Protein AF-A0A4Q7MFU9-F1 (afdb_monomer_lite)

Secondary structure (DSSP, 8-state):
--SSSSSSSTTTTSSS-------PPPPSS--HHHHHHHHHHHHHS-----GGGSSSPPPPHHHHHHHHH-TT--HHHHHHHHHHHS--TT----

Organism: NCBI:txid33879

pLDDT: mean 75.78, std 16.16, range [44.88, 94.19]

Sequence (94 aa):
MNRTLATAVAASLLVLGAAGPVAADTPDSANCLGVVTQQRAIAHHDIGEHASSQEEPRLGLGNVTREILGEDAHVGEFGSFLGDIDGDPATSCH

Radius of gyration: 24.99 Å; chains: 1; bounding box: 80×46×29 Å

Foldseek 3Di:
DPDPPVPPVVVPPPPPPPPDPPPDPDPPFDQLQVQQQVLCCVVVVDNDDDQVVDPDRDDDLLVVQCVPVNDPGDSSVVNQVCQVPVPDPSGHDD

Structure (mmCIF, N/CA/C/O backbone):
data_AF-A0A4Q7MFU9-F1
#
_entry.id   AF-A0A4Q7MFU9-F1
#
loop_
_atom_site.group_PDB
_atom_site.id
_atom_site.type_symbol
_atom_site.label_atom_id
_atom_site.label_alt_id
_atom_site.label_comp_id
_atom_site.label_asym_id
_atom_site.label_entity_id
_atom_site.label_seq_id
_atom_site.pdbx_PDB_ins_code
_atom_site.Cartn_x
_atom_site.Cartn_y
_atom_site.Cartn_z
_atom_site.occupancy
_atom_site.B_iso_or_equiv
_atom_site.auth_seq_id
_atom_site.auth_comp_id
_atom_site.auth_asym_id
_atom_site.auth_atom_id
_atom_site.pdbx_PDB_model_num
ATOM 1 N N . MET A 1 1 ? 61.595 36.584 -1.779 1.00 50.12 1 MET A N 1
ATOM 2 C CA . MET A 1 1 ? 60.660 35.925 -0.839 1.00 50.12 1 MET A CA 1
ATOM 3 C C . MET A 1 1 ? 59.264 36.093 -1.403 1.00 50.12 1 MET A C 1
ATOM 5 O O . MET A 1 1 ? 58.855 37.233 -1.425 1.00 50.12 1 MET A O 1
ATOM 9 N N . ASN A 1 2 ? 58.638 35.056 -1.983 1.00 47.31 2 ASN A N 1
ATOM 10 C CA . ASN A 1 2 ? 57.205 35.028 -2.382 1.00 47.31 2 ASN A CA 1
ATOM 11 C C . ASN A 1 2 ? 56.797 33.684 -3.041 1.00 47.31 2 ASN A C 1
ATOM 13 O O . ASN A 1 2 ? 55.953 33.647 -3.928 1.00 47.31 2 ASN A O 1
ATOM 17 N N . ARG A 1 3 ? 57.421 32.554 -2.669 1.00 48.78 3 ARG A N 1
ATOM 18 C CA . ARG A 1 3 ? 57.124 31.238 -3.287 1.00 48.78 3 ARG A CA 1
ATOM 19 C C . ARG A 1 3 ? 56.717 30.147 -2.295 1.00 48.78 3 ARG A C 1
ATOM 21 O O . ARG A 1 3 ? 56.470 29.026 -2.710 1.00 48.78 3 ARG A O 1
ATOM 28 N N . THR A 1 4 ? 56.626 30.467 -1.007 1.00 49.06 4 THR A N 1
ATOM 29 C CA . THR A 1 4 ? 56.348 29.496 0.066 1.00 49.06 4 THR A CA 1
ATOM 30 C C . THR A 1 4 ? 54.917 29.539 0.605 1.00 49.06 4 THR A C 1
ATOM 32 O O . THR A 1 4 ? 54.563 28.693 1.412 1.00 49.06 4 THR A O 1
ATOM 35 N N . LEU A 1 5 ? 54.075 30.475 0.152 1.00 48.34 5 LEU A N 1
ATOM 36 C CA . LEU A 1 5 ? 52.681 30.600 0.613 1.00 48.34 5 LEU A CA 1
ATOM 37 C C . LEU A 1 5 ? 51.654 29.908 -0.298 1.00 48.34 5 LEU A C 1
ATOM 39 O O . LEU A 1 5 ? 50.538 29.647 0.136 1.00 48.34 5 LEU A O 1
ATOM 43 N N . ALA A 1 6 ? 52.017 29.564 -1.537 1.00 44.88 6 ALA A N 1
ATOM 44 C CA . ALA A 1 6 ? 51.081 28.960 -2.491 1.00 44.88 6 ALA A CA 1
ATOM 45 C C . ALA A 1 6 ? 50.856 27.451 -2.272 1.00 44.88 6 ALA A C 1
ATOM 47 O O . ALA A 1 6 ? 49.868 26.900 -2.746 1.00 44.88 6 ALA A O 1
ATOM 48 N N . THR A 1 7 ? 51.744 26.771 -1.543 1.00 47.50 7 THR A N 1
ATOM 49 C CA . THR A 1 7 ? 51.676 25.317 -1.321 1.00 47.50 7 THR A CA 1
ATOM 50 C C . THR A 1 7 ? 50.882 24.906 -0.082 1.00 47.50 7 THR A C 1
ATOM 52 O O . THR A 1 7 ? 50.547 23.733 0.043 1.00 47.50 7 THR A O 1
ATOM 55 N N . ALA A 1 8 ? 50.533 25.834 0.816 1.00 46.97 8 ALA A N 1
ATOM 56 C CA . ALA A 1 8 ? 49.815 25.500 2.051 1.00 46.97 8 ALA A CA 1
ATOM 57 C C . ALA A 1 8 ? 48.284 25.428 1.887 1.00 46.97 8 ALA A C 1
ATOM 59 O O . ALA A 1 8 ? 47.617 24.794 2.694 1.00 46.97 8 ALA A O 1
ATOM 60 N N . VAL A 1 9 ? 47.714 26.037 0.840 1.00 50.59 9 VAL A N 1
ATOM 61 C CA . VAL A 1 9 ? 46.250 26.065 0.629 1.00 50.59 9 VAL A CA 1
ATOM 62 C C . VAL A 1 9 ? 45.751 24.824 -0.124 1.00 50.59 9 VAL A C 1
ATOM 64 O O . VAL A 1 9 ? 44.609 24.410 0.049 1.00 50.59 9 VAL A O 1
ATOM 67 N N . ALA A 1 10 ? 46.611 24.174 -0.913 1.00 49.66 10 ALA A N 1
ATOM 68 C CA . ALA A 1 10 ? 46.228 23.012 -1.718 1.00 49.66 10 ALA A CA 1
ATOM 69 C C . ALA A 1 10 ? 46.068 21.711 -0.903 1.00 49.66 10 ALA A C 1
ATOM 71 O O . ALA A 1 10 ? 45.397 20.789 -1.357 1.00 49.66 10 ALA A O 1
ATOM 72 N N . ALA A 1 11 ? 46.651 21.628 0.298 1.00 50.50 11 ALA A N 1
ATOM 73 C CA . ALA A 1 11 ? 46.616 20.412 1.117 1.00 50.50 11 ALA A CA 1
ATOM 74 C C . ALA A 1 11 ? 45.311 20.241 1.922 1.00 50.50 11 ALA A C 1
ATOM 76 O O . ALA A 1 11 ? 45.001 19.135 2.356 1.00 50.50 11 ALA A O 1
ATOM 77 N N . SER A 1 12 ? 44.523 21.305 2.098 1.00 49.50 12 SER A N 1
ATOM 78 C CA . SER 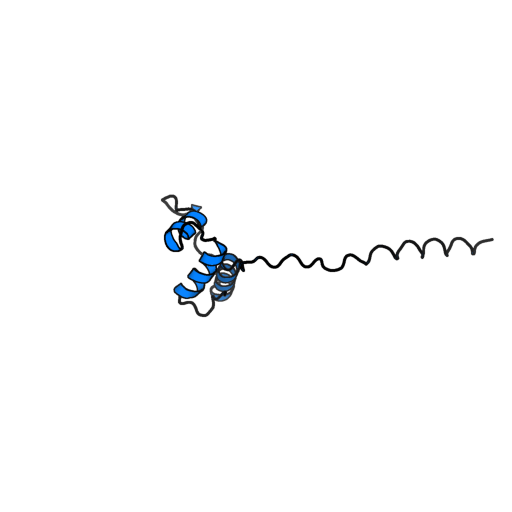A 1 12 ? 43.342 21.295 2.978 1.00 49.50 12 SER A CA 1
ATOM 79 C C . SER A 1 12 ? 42.045 20.852 2.289 1.00 49.50 12 SER A C 1
ATOM 81 O O . SER A 1 12 ? 41.038 20.651 2.959 1.00 49.50 12 SER A O 1
ATOM 83 N N . LEU A 1 13 ? 42.045 20.688 0.961 1.00 51.41 13 LEU A N 1
ATOM 84 C CA . LEU A 1 13 ? 40.851 20.337 0.171 1.00 51.41 13 LEU A CA 1
ATOM 85 C C . LEU A 1 13 ? 40.660 18.824 -0.042 1.00 51.41 13 LEU A C 1
ATOM 87 O O . LEU A 1 13 ? 39.672 18.412 -0.641 1.00 51.41 13 LEU A O 1
ATOM 91 N N . LEU A 1 14 ? 41.573 17.984 0.455 1.00 51.78 14 LEU A N 1
ATOM 92 C CA . LEU A 1 14 ? 41.557 16.533 0.214 1.00 51.78 14 LEU A CA 1
ATOM 93 C C . LEU A 1 14 ? 40.750 15.712 1.239 1.00 51.78 14 LEU A C 1
ATOM 95 O O . LEU A 1 14 ? 40.653 14.499 1.090 1.00 51.78 14 LEU A O 1
ATOM 99 N N . VAL A 1 15 ? 40.140 16.335 2.255 1.00 56.78 15 VAL A N 1
ATOM 100 C CA . VAL A 1 15 ? 39.480 15.620 3.375 1.00 56.78 15 VAL A CA 1
ATOM 101 C C . VAL A 1 15 ? 37.944 15.726 3.334 1.00 56.78 15 VAL A C 1
ATOM 103 O O . VAL A 1 15 ? 37.287 15.625 4.361 1.00 56.78 15 VAL A O 1
ATOM 106 N N . LEU A 1 16 ? 37.330 15.931 2.162 1.00 57.25 16 LEU A N 1
ATOM 107 C CA . LEU A 1 16 ? 35.862 16.065 2.050 1.00 57.25 16 LEU A CA 1
ATOM 108 C C . LEU A 1 16 ? 35.153 14.955 1.251 1.00 57.25 16 LEU A C 1
ATOM 110 O O . LEU A 1 16 ? 33.977 15.095 0.936 1.00 57.25 16 LEU A O 1
ATOM 114 N N . GLY A 1 17 ? 35.837 13.858 0.905 1.00 55.38 17 GLY A N 1
ATOM 115 C CA . GLY A 1 17 ? 35.359 12.956 -0.155 1.00 55.38 17 GLY A CA 1
ATOM 116 C C . GLY A 1 17 ? 35.018 11.508 0.205 1.00 55.38 17 GLY A C 1
ATOM 117 O O . GLY A 1 17 ? 34.704 10.757 -0.709 1.00 55.38 17 GLY A O 1
ATOM 118 N N . ALA A 1 18 ? 35.100 11.071 1.467 1.00 53.69 18 ALA A N 1
ATOM 119 C CA . ALA A 1 18 ? 35.005 9.638 1.797 1.00 53.69 18 ALA A CA 1
ATOM 120 C C . ALA A 1 18 ? 33.756 9.226 2.598 1.00 53.69 18 ALA A C 1
ATOM 122 O O . ALA A 1 18 ? 33.755 8.169 3.225 1.00 53.69 18 ALA A O 1
ATOM 123 N N . ALA A 1 19 ? 32.677 10.013 2.568 1.00 56.16 19 ALA A N 1
ATOM 124 C CA . ALA A 1 19 ? 31.368 9.478 2.930 1.00 56.16 19 ALA A CA 1
ATOM 125 C C . ALA A 1 19 ? 30.872 8.629 1.749 1.00 56.16 19 ALA A C 1
ATOM 127 O O . ALA A 1 19 ? 30.200 9.128 0.848 1.00 56.16 19 ALA A O 1
ATOM 128 N N . GLY A 1 20 ? 31.285 7.358 1.708 1.00 58.62 20 GLY A N 1
ATOM 129 C CA . GLY A 1 20 ? 30.671 6.380 0.813 1.00 58.62 20 GLY A CA 1
ATOM 130 C C . GLY A 1 20 ? 29.162 6.305 1.080 1.00 58.62 20 GLY A C 1
ATOM 131 O O . GLY A 1 20 ? 28.733 6.649 2.187 1.00 58.62 20 GLY A O 1
ATOM 132 N N . PRO A 1 21 ? 28.343 5.892 0.097 1.00 55.66 21 PRO A N 1
ATOM 133 C CA . PRO A 1 21 ? 26.924 5.685 0.336 1.00 55.66 21 PRO A CA 1
ATOM 134 C C . PRO A 1 21 ? 26.783 4.706 1.501 1.00 55.66 21 PRO A C 1
ATOM 136 O O . PRO A 1 21 ? 27.217 3.557 1.418 1.00 55.66 21 PRO A O 1
ATOM 139 N N . VAL A 1 22 ? 26.228 5.184 2.611 1.00 61.22 22 VAL A N 1
ATOM 140 C CA . VAL A 1 22 ? 25.791 4.301 3.683 1.00 61.22 22 VAL A CA 1
ATOM 141 C C . VAL A 1 22 ? 24.605 3.561 3.090 1.00 61.22 22 VAL A C 1
ATOM 143 O O . VAL A 1 22 ? 23.575 4.174 2.811 1.00 61.22 22 VAL A O 1
ATOM 146 N N . ALA A 1 23 ? 24.781 2.274 2.804 1.00 53.41 23 ALA A N 1
ATOM 147 C CA . ALA A 1 23 ? 23.657 1.412 2.498 1.00 53.41 23 ALA A CA 1
ATOM 148 C C . ALA A 1 23 ? 22.757 1.441 3.737 1.00 53.41 23 ALA A C 1
ATOM 150 O O . ALA A 1 23 ? 23.136 0.930 4.789 1.00 53.41 23 ALA A O 1
ATOM 151 N N . ALA A 1 24 ? 21.626 2.139 3.645 1.00 57.62 24 ALA A N 1
ATOM 152 C CA . ALA A 1 24 ? 20.569 1.972 4.623 1.00 57.62 24 ALA A CA 1
ATOM 153 C C . ALA A 1 24 ? 20.153 0.500 4.568 1.00 57.62 24 ALA A C 1
ATOM 155 O O . ALA A 1 24 ? 20.025 -0.043 3.464 1.00 57.62 24 ALA A O 1
ATOM 156 N N . ASP A 1 25 ? 19.985 -0.135 5.729 1.00 51.62 25 ASP A N 1
ATOM 157 C CA . ASP A 1 25 ? 19.401 -1.471 5.779 1.00 51.62 25 ASP A CA 1
ATOM 158 C C . ASP A 1 25 ? 18.128 -1.456 4.937 1.00 51.62 25 ASP A C 1
ATOM 160 O O . ASP A 1 25 ? 17.267 -0.581 5.083 1.00 51.62 25 ASP A O 1
ATOM 164 N N . THR A 1 26 ? 18.064 -2.377 3.978 1.00 52.06 26 THR A N 1
ATOM 165 C CA . THR A 1 26 ? 16.842 -2.554 3.203 1.00 52.06 26 THR A CA 1
ATOM 166 C C . THR A 1 26 ? 15.803 -3.056 4.199 1.00 52.06 26 THR A C 1
ATOM 168 O O . THR A 1 26 ? 16.084 -4.049 4.869 1.00 52.06 26 THR A O 1
ATOM 171 N N . PRO A 1 27 ? 14.665 -2.364 4.371 1.00 56.91 27 PRO A N 1
ATOM 172 C CA . PRO A 1 27 ? 13.679 -2.793 5.348 1.00 56.91 27 PRO A CA 1
ATOM 173 C C . PRO A 1 27 ? 13.237 -4.225 5.034 1.00 56.91 27 PRO A C 1
ATOM 175 O O . PRO A 1 27 ? 13.051 -4.558 3.863 1.00 56.91 27 PRO A O 1
ATOM 178 N N . ASP A 1 28 ? 13.038 -5.044 6.070 1.00 61.72 28 ASP A N 1
ATOM 179 C CA . ASP A 1 28 ? 12.637 -6.454 5.927 1.00 61.72 28 ASP A CA 1
ATOM 180 C C . ASP A 1 28 ? 11.318 -6.631 5.148 1.00 61.72 28 ASP A C 1
ATOM 182 O O . ASP A 1 28 ? 11.058 -7.699 4.601 1.00 61.72 28 ASP A O 1
ATOM 186 N N . SER A 1 29 ? 10.501 -5.575 5.050 1.00 62.84 29 SER A N 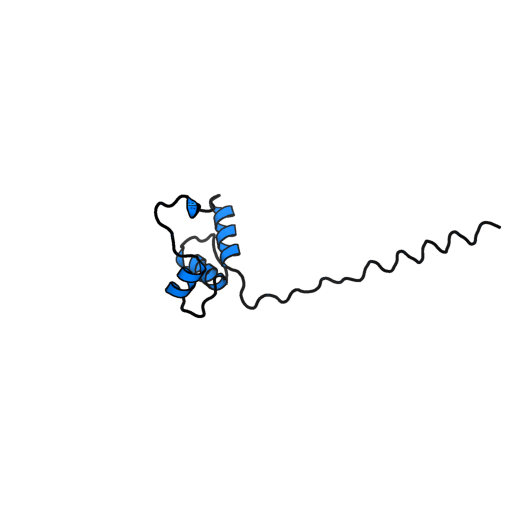1
ATOM 187 C CA . SER A 1 29 ? 9.353 -5.495 4.144 1.00 62.84 29 SER A CA 1
ATOM 188 C C . SER A 1 29 ? 9.453 -4.265 3.243 1.00 62.84 29 SER A C 1
ATOM 190 O O . SER A 1 29 ? 9.654 -3.136 3.704 1.00 62.84 29 SER A O 1
ATOM 192 N N . ALA A 1 30 ? 9.269 -4.458 1.935 1.00 65.38 30 ALA A N 1
ATOM 193 C CA . ALA A 1 30 ? 9.026 -3.336 1.042 1.00 65.38 30 ALA A CA 1
ATOM 194 C C . ALA A 1 30 ? 7.755 -2.609 1.513 1.00 65.38 30 ALA A C 1
ATOM 196 O O . ALA A 1 30 ? 6.729 -3.236 1.779 1.00 65.38 30 ALA A O 1
ATOM 197 N N . ASN A 1 31 ? 7.798 -1.278 1.637 1.00 76.56 31 ASN A N 1
ATOM 198 C CA . ASN A 1 31 ? 6.596 -0.488 1.908 1.00 76.56 31 ASN A CA 1
ATOM 199 C C . ASN A 1 31 ? 5.715 -0.475 0.651 1.00 76.56 31 ASN A C 1
ATOM 201 O O . ASN A 1 31 ? 5.702 0.495 -0.113 1.00 76.56 31 ASN A O 1
ATOM 205 N N . CYS A 1 32 ? 5.004 -1.577 0.423 1.00 88.00 32 CYS A N 1
ATOM 206 C CA . CYS A 1 32 ? 4.238 -1.776 -0.791 1.00 88.00 32 CYS A CA 1
ATOM 207 C C . CYS A 1 32 ? 3.038 -0.847 -0.880 1.00 88.00 32 CYS A C 1
ATOM 209 O O . CYS A 1 32 ? 2.627 -0.516 -1.985 1.00 88.00 32 CYS A O 1
ATOM 211 N N . LEU A 1 33 ? 2.542 -0.326 0.247 1.00 88.62 33 LEU A N 1
ATOM 212 C CA . LEU A 1 33 ? 1.441 0.629 0.225 1.00 88.62 33 LEU A CA 1
ATOM 213 C C . LEU A 1 33 ? 1.821 1.900 -0.539 1.00 88.62 33 LEU A C 1
ATOM 215 O O . LEU A 1 33 ? 1.050 2.371 -1.375 1.00 88.62 33 LEU A O 1
ATOM 219 N N . GLY A 1 34 ? 3.009 2.450 -0.273 1.00 87.06 34 GLY A N 1
ATOM 220 C CA . GLY A 1 34 ? 3.499 3.621 -1.000 1.00 87.06 34 GLY A CA 1
ATOM 221 C C . GLY A 1 34 ? 3.695 3.335 -2.491 1.00 87.06 34 GLY A C 1
ATOM 222 O O . GLY A 1 34 ? 3.330 4.164 -3.324 1.00 87.06 34 GLY A O 1
ATOM 223 N N . VAL A 1 35 ? 4.212 2.147 -2.821 1.00 89.12 35 VAL A N 1
ATOM 224 C CA . VAL A 1 35 ? 4.473 1.710 -4.202 1.00 89.12 35 VAL A CA 1
ATOM 225 C C . VAL A 1 35 ? 3.178 1.596 -5.003 1.00 89.12 35 VAL A C 1
ATOM 227 O O . VAL A 1 35 ? 3.045 2.271 -6.024 1.00 89.12 35 VAL A O 1
ATOM 230 N N . VAL A 1 36 ? 2.204 0.816 -4.525 1.00 88.31 36 VAL A N 1
ATOM 231 C CA . VAL A 1 36 ? 0.939 0.605 -5.252 1.00 88.31 36 VAL A CA 1
ATOM 232 C C . VAL A 1 36 ? 0.122 1.895 -5.345 1.00 88.31 36 VAL A C 1
ATOM 234 O O . VAL A 1 36 ? -0.455 2.191 -6.389 1.00 88.31 36 VAL A O 1
ATOM 237 N N . THR A 1 37 ? 0.154 2.738 -4.303 1.00 87.25 37 THR A N 1
ATOM 238 C CA . THR A 1 37 ? -0.501 4.057 -4.336 1.00 87.25 37 THR A CA 1
ATOM 239 C C . THR A 1 37 ? 0.125 4.958 -5.402 1.00 87.25 37 THR A C 1
ATOM 241 O O . THR A 1 37 ? -0.589 5.613 -6.162 1.00 87.25 37 THR A O 1
ATOM 244 N N . GLN A 1 38 ? 1.459 4.986 -5.500 1.00 88.12 38 GLN A N 1
ATOM 245 C CA . GLN A 1 38 ? 2.152 5.782 -6.513 1.00 88.12 38 GLN A CA 1
ATOM 246 C C . GLN A 1 38 ? 1.907 5.256 -7.931 1.00 88.12 38 GLN A C 1
ATOM 248 O O . GLN A 1 38 ? 1.666 6.052 -8.839 1.00 88.12 38 GLN A O 1
ATOM 253 N N . GLN A 1 39 ? 1.952 3.939 -8.126 1.00 89.88 39 GLN A N 1
ATOM 254 C CA . GLN A 1 39 ? 1.673 3.302 -9.413 1.00 89.88 39 GLN A CA 1
ATOM 255 C C . GLN A 1 39 ? 0.274 3.660 -9.918 1.00 89.88 39 GLN A C 1
ATOM 257 O O . GLN A 1 39 ? 0.136 4.150 -11.041 1.00 89.88 39 GLN A O 1
ATOM 262 N N . ARG A 1 40 ? -0.740 3.537 -9.055 1.00 88.62 40 ARG A N 1
ATOM 263 C CA . ARG A 1 40 ? -2.115 3.929 -9.376 1.00 88.62 40 ARG A CA 1
ATOM 264 C C . ARG A 1 40 ? -2.224 5.406 -9.744 1.00 88.62 40 ARG A C 1
ATOM 266 O O . ARG A 1 40 ? -2.864 5.741 -10.739 1.00 88.62 40 ARG A O 1
ATOM 273 N N . ALA A 1 41 ? -1.563 6.283 -8.990 1.00 89.38 41 ALA A N 1
ATOM 274 C CA . ALA A 1 41 ? -1.576 7.716 -9.270 1.00 89.38 41 ALA A CA 1
ATOM 275 C C . ALA A 1 41 ? -0.933 8.074 -10.613 1.00 89.38 41 ALA A C 1
ATOM 277 O O . ALA A 1 41 ? -1.387 8.996 -11.287 1.00 89.38 41 ALA A O 1
ATOM 278 N N . ILE A 1 42 ? 0.097 7.342 -11.033 1.00 90.38 42 ILE A N 1
ATOM 279 C CA . ILE A 1 42 ? 0.720 7.532 -12.347 1.00 90.38 42 ILE A CA 1
ATOM 280 C C . ILE A 1 42 ? -0.178 6.983 -13.460 1.00 90.38 42 ILE A C 1
ATOM 282 O O . ILE A 1 42 ? -0.332 7.644 -14.484 1.00 90.38 42 ILE A O 1
ATOM 286 N N . ALA A 1 43 ? -0.761 5.799 -13.265 1.00 90.31 43 ALA A N 1
ATOM 287 C CA . ALA A 1 43 ? -1.546 5.110 -14.286 1.00 90.31 43 ALA A CA 1
ATOM 288 C C . ALA A 1 43 ? -2.910 5.767 -14.543 1.00 90.31 43 ALA A C 1
ATOM 290 O O . ALA A 1 43 ? -3.330 5.884 -15.693 1.00 90.31 43 ALA A O 1
ATOM 291 N N . HIS A 1 44 ? -3.579 6.223 -13.482 1.00 89.25 44 HIS A N 1
ATOM 292 C CA . HIS A 1 44 ? -4.955 6.732 -13.546 1.00 89.25 44 HIS A CA 1
ATOM 293 C C . HIS A 1 44 ? -5.078 8.219 -13.234 1.00 89.25 44 HIS A C 1
ATOM 295 O O . HIS A 1 44 ? -6.175 8.766 -13.310 1.00 89.25 44 HIS A O 1
ATOM 301 N N . HIS A 1 45 ? -3.967 8.885 -12.903 1.00 88.00 45 HIS A N 1
ATOM 302 C CA . HIS A 1 45 ? -3.947 10.303 -12.531 1.00 88.00 45 HIS A CA 1
ATOM 303 C C . HIS A 1 45 ? -4.877 10.638 -11.349 1.00 88.00 45 HIS A C 1
ATOM 305 O O . HIS A 1 45 ? -5.429 11.735 -11.281 1.00 88.00 45 HIS A O 1
ATOM 311 N N . ASP A 1 46 ? -5.023 9.695 -10.412 1.00 82.31 46 ASP A N 1
ATOM 312 C CA . ASP A 1 46 ? -5.898 9.784 -9.240 1.00 82.31 46 ASP A CA 1
ATOM 313 C C . ASP A 1 46 ? -5.170 9.343 -7.957 1.00 82.31 46 ASP A C 1
ATOM 315 O O . ASP A 1 46 ? -4.351 8.428 -7.968 1.00 82.31 46 ASP A O 1
ATOM 319 N N . ILE A 1 47 ? -5.485 9.985 -6.834 1.00 74.50 47 ILE A N 1
ATOM 320 C CA . ILE A 1 47 ? -4.983 9.648 -5.491 1.00 74.50 47 ILE A CA 1
ATOM 321 C C . ILE A 1 47 ? -6.101 9.161 -4.552 1.00 74.50 47 ILE A C 1
ATOM 323 O O . ILE A 1 47 ? -5.860 8.941 -3.364 1.00 74.50 47 ILE A O 1
ATOM 327 N N . GLY A 1 48 ? -7.314 8.990 -5.081 1.00 75.88 48 GLY A N 1
ATOM 328 C CA . GLY A 1 48 ? -8.530 8.712 -4.335 1.00 75.88 48 GLY A CA 1
ATOM 329 C C . GLY A 1 48 ? -9.098 9.950 -3.636 1.00 75.88 48 GLY A C 1
ATOM 330 O O . GLY A 1 48 ? -8.601 11.071 -3.757 1.00 75.88 48 GLY A O 1
ATOM 331 N N . GLU A 1 49 ? -10.165 9.737 -2.868 1.00 75.56 49 GLU A N 1
ATOM 332 C CA . GLU A 1 49 ? -10.801 10.782 -2.066 1.00 75.56 49 GLU A CA 1
ATOM 333 C C . GLU A 1 49 ? -10.136 10.917 -0.694 1.00 75.56 49 GLU A C 1
ATOM 335 O O . GLU A 1 49 ? -9.769 9.935 -0.039 1.00 75.56 49 GLU A O 1
ATOM 340 N N . HIS A 1 50 ? -9.986 12.157 -0.232 1.00 76.06 50 HIS A N 1
ATOM 341 C CA . HIS A 1 50 ? -9.322 12.419 1.034 1.00 76.06 50 HIS A CA 1
ATOM 342 C C . HIS A 1 50 ? -10.227 12.029 2.209 1.00 76.06 50 HIS A C 1
ATOM 344 O O . HIS A 1 50 ? -11.388 12.406 2.255 1.00 76.06 50 HIS A O 1
ATOM 350 N N . ALA A 1 51 ? -9.699 11.319 3.211 1.00 72.12 51 ALA A N 1
ATOM 351 C CA . ALA A 1 51 ? -10.507 10.791 4.317 1.00 72.12 51 ALA A CA 1
ATOM 352 C C . ALA A 1 51 ? -11.341 11.848 5.078 1.00 72.12 51 ALA A C 1
ATOM 354 O O . ALA A 1 51 ? -12.353 11.496 5.676 1.00 72.12 51 ALA A O 1
ATOM 355 N N . SER A 1 52 ? -10.944 13.126 5.050 1.00 73.12 52 SER A N 1
ATOM 356 C CA . SER A 1 52 ? -11.666 14.241 5.679 1.00 73.12 52 SER A CA 1
ATOM 357 C C . SER A 1 52 ? -12.907 14.720 4.916 1.00 73.12 52 SER A C 1
ATOM 359 O O . SER A 1 52 ? -13.663 15.514 5.470 1.00 73.12 52 SER A O 1
ATOM 361 N N . SER A 1 53 ? -13.131 14.272 3.675 1.00 79.19 53 SER A N 1
ATOM 362 C CA . SER A 1 53 ? -14.345 14.596 2.912 1.00 79.19 53 SER A CA 1
ATOM 363 C C . SER A 1 53 ? -15.527 13.673 3.220 1.00 79.19 53 SER A C 1
ATOM 365 O O . SER A 1 53 ? -16.613 13.902 2.697 1.00 79.19 53 SER A O 1
ATOM 367 N N . GLN A 1 54 ? -15.329 12.648 4.055 1.00 79.56 54 GLN A N 1
ATOM 368 C CA . GLN A 1 54 ? -16.345 11.643 4.360 1.00 79.56 54 GLN A CA 1
ATOM 369 C C . GLN A 1 54 ? -17.188 12.034 5.580 1.00 79.56 54 GLN A C 1
ATOM 371 O O . GLN A 1 54 ? -16.675 12.598 6.545 1.00 79.56 54 GLN A O 1
ATOM 376 N N . GLU A 1 55 ? -18.485 11.715 5.534 1.00 85.69 55 GLU A N 1
ATOM 377 C CA . GLU A 1 55 ? -19.468 12.077 6.570 1.00 85.69 55 GLU A CA 1
ATOM 378 C C . GLU A 1 55 ? -19.221 11.353 7.904 1.00 85.69 55 GLU A C 1
ATOM 380 O O . GLU A 1 55 ? -19.395 11.941 8.972 1.00 85.69 55 GLU A O 1
ATOM 385 N N . GLU A 1 56 ? -18.746 10.104 7.854 1.00 84.31 56 GLU A N 1
ATOM 386 C CA . GLU A 1 56 ? -18.411 9.312 9.039 1.00 84.31 56 GLU A CA 1
ATOM 387 C C . GLU A 1 56 ? -16.896 9.073 9.172 1.00 84.31 56 GLU A C 1
ATOM 389 O O . GLU A 1 56 ? -16.219 8.781 8.176 1.00 84.31 56 GLU A O 1
ATOM 394 N N . PRO A 1 57 ? -16.340 9.129 10.401 1.00 81.25 57 PRO A N 1
ATOM 395 C CA . PRO A 1 57 ? -14.943 8.793 10.649 1.00 81.25 57 PRO A CA 1
ATOM 396 C C . PRO A 1 57 ? -14.619 7.365 10.199 1.00 81.25 57 PRO A C 1
ATOM 398 O O . PRO A 1 57 ? -15.197 6.396 10.691 1.00 81.25 57 PRO A O 1
ATOM 401 N N . ARG A 1 58 ? -13.651 7.215 9.290 1.00 82.81 58 ARG A N 1
ATOM 402 C CA . ARG A 1 58 ? -13.184 5.892 8.853 1.00 82.81 58 ARG A CA 1
ATOM 403 C C . ARG A 1 58 ? -12.126 5.343 9.804 1.00 82.81 58 ARG A C 1
ATOM 405 O O . ARG A 1 58 ? -11.359 6.091 10.412 1.00 82.81 58 ARG A O 1
ATOM 412 N N . LEU A 1 59 ? -12.054 4.017 9.887 1.00 86.50 59 LEU A N 1
ATOM 413 C CA . LEU A 1 59 ? -10.967 3.329 10.576 1.00 86.50 59 LEU A CA 1
ATOM 414 C C . LEU A 1 59 ? -9.616 3.750 9.983 1.00 86.50 59 LEU A C 1
ATOM 416 O O . LEU A 1 59 ? -9.449 3.825 8.766 1.00 86.50 59 LEU A O 1
ATOM 420 N N . GLY A 1 60 ? -8.643 4.013 10.857 1.00 88.00 60 GLY A N 1
ATOM 421 C CA . GLY A 1 60 ? -7.277 4.301 10.433 1.00 88.00 60 GLY A CA 1
ATOM 422 C C . GLY A 1 60 ? -6.670 3.116 9.683 1.00 88.00 60 GLY A C 1
ATOM 423 O O . GLY A 1 60 ? -6.974 1.961 9.982 1.00 88.00 60 GLY A O 1
ATOM 424 N N . LEU A 1 61 ? -5.770 3.394 8.740 1.00 87.38 61 LEU A N 1
ATOM 425 C CA . LEU A 1 61 ? -5.224 2.378 7.835 1.00 87.38 61 LEU A CA 1
ATOM 426 C C . LEU A 1 61 ? -4.532 1.212 8.560 1.00 87.38 61 LEU A C 1
ATOM 428 O O . LEU A 1 61 ? -4.673 0.064 8.155 1.00 87.38 61 LEU A O 1
ATOM 432 N N . GLY A 1 62 ? -3.863 1.482 9.685 1.00 89.19 62 GLY A N 1
ATOM 433 C CA . GLY A 1 62 ? -3.293 0.432 10.535 1.00 89.19 62 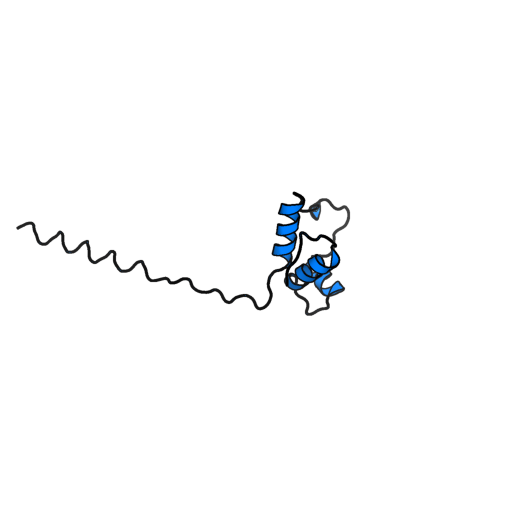GLY A CA 1
ATOM 434 C C . GLY A 1 62 ? -4.340 -0.451 11.224 1.00 89.19 62 GLY A C 1
ATOM 435 O O . GLY A 1 62 ? -4.099 -1.638 11.402 1.00 89.19 62 GLY A O 1
ATOM 436 N N . ASN A 1 63 ? -5.511 0.091 11.578 1.00 92.12 63 ASN A N 1
ATOM 437 C CA . ASN A 1 63 ? -6.603 -0.712 12.143 1.00 92.12 63 ASN A CA 1
ATOM 438 C C . ASN A 1 63 ? -7.233 -1.599 11.069 1.00 92.12 63 ASN A C 1
ATOM 440 O O . ASN A 1 63 ? -7.465 -2.770 11.322 1.00 92.12 63 ASN A O 1
ATOM 444 N N . VAL A 1 64 ? -7.442 -1.060 9.863 1.00 91.38 64 VAL A N 1
ATOM 445 C CA . VAL A 1 64 ? -7.930 -1.840 8.713 1.00 91.38 64 VAL A CA 1
ATOM 446 C C . VAL A 1 64 ? -6.951 -2.957 8.349 1.00 91.38 64 VAL A C 1
ATOM 448 O O . VAL A 1 64 ? -7.374 -4.073 8.075 1.00 91.38 64 VAL A O 1
ATOM 451 N N . THR A 1 65 ? -5.647 -2.672 8.394 1.00 92.06 65 THR A N 1
ATOM 452 C CA . THR A 1 65 ? -4.603 -3.675 8.144 1.00 92.06 65 THR A CA 1
ATOM 453 C C . THR A 1 65 ? -4.731 -4.850 9.109 1.00 92.06 65 THR A C 1
ATOM 455 O O . THR A 1 65 ? -4.795 -5.990 8.662 1.00 92.06 65 THR A O 1
ATOM 458 N N . ARG A 1 66 ? -4.837 -4.572 10.415 1.00 93.50 66 ARG A N 1
ATOM 459 C CA . ARG A 1 66 ? -4.989 -5.614 11.439 1.00 93.50 66 ARG A CA 1
ATOM 460 C C . ARG A 1 66 ? -6.282 -6.408 11.299 1.00 93.50 66 ARG A C 1
ATOM 462 O O . ARG A 1 66 ? -6.261 -7.628 11.394 1.00 93.50 66 ARG A O 1
ATOM 469 N N . GLU A 1 67 ? -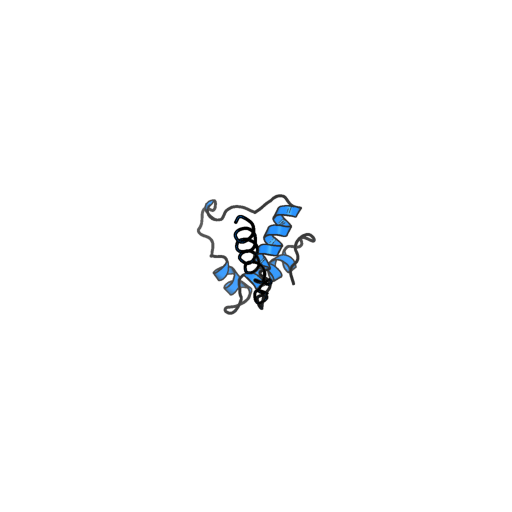7.383 -5.720 11.014 1.00 94.19 67 GLU A N 1
ATOM 470 C CA . GLU A 1 67 ? -8.693 -6.347 10.821 1.00 94.19 67 GLU A CA 1
ATOM 471 C C . GLU A 1 67 ? -8.693 -7.343 9.649 1.00 94.19 67 GLU A C 1
ATOM 473 O O . GLU A 1 67 ? -9.342 -8.383 9.718 1.00 94.19 67 GLU A O 1
ATOM 478 N N . ILE A 1 68 ? -7.966 -7.036 8.567 1.00 92.31 68 ILE A N 1
ATOM 479 C CA . ILE A 1 68 ? -7.984 -7.838 7.334 1.00 92.31 68 ILE A CA 1
ATOM 480 C C . ILE A 1 68 ? -6.878 -8.900 7.311 1.00 92.31 68 ILE A C 1
ATOM 482 O O . ILE A 1 68 ? -7.131 -10.028 6.891 1.00 92.31 68 ILE A O 1
ATOM 486 N N . LEU A 1 69 ? -5.657 -8.550 7.724 1.00 92.31 69 LEU A N 1
ATOM 487 C CA . LEU A 1 69 ? -4.472 -9.410 7.601 1.00 92.31 69 LEU A CA 1
ATOM 488 C C . LEU A 1 69 ? -4.035 -10.056 8.925 1.00 92.31 69 LEU A C 1
ATOM 490 O O . LEU A 1 69 ? -3.207 -10.965 8.908 1.00 92.31 69 LEU A O 1
ATOM 494 N N . GLY A 1 70 ? -4.609 -9.638 10.056 1.00 93.94 70 GLY A N 1
ATOM 495 C CA . GLY A 1 70 ? -4.283 -10.131 11.395 1.00 93.94 70 GLY A CA 1
ATOM 496 C C . GLY A 1 70 ? -3.483 -9.134 12.237 1.00 93.94 70 GLY A C 1
ATOM 497 O O . GLY A 1 70 ? -2.888 -8.188 11.731 1.00 93.94 70 GLY A O 1
ATOM 498 N N . GLU A 1 71 ? -3.464 -9.348 13.554 1.00 92.81 71 GLU A N 1
ATOM 499 C CA . GLU A 1 71 ? -2.926 -8.395 14.545 1.00 92.81 71 GLU A CA 1
ATOM 500 C C . GLU A 1 71 ? -1.444 -8.034 14.357 1.00 92.81 71 GLU A C 1
ATOM 502 O O . GLU A 1 71 ? -1.045 -6.904 14.648 1.00 92.81 71 GLU A O 1
ATOM 507 N N . ASP A 1 72 ? -0.645 -8.966 13.838 1.00 90.81 72 ASP A N 1
ATOM 508 C CA . ASP A 1 72 ? 0.790 -8.773 13.609 1.00 90.81 72 ASP A CA 1
ATOM 509 C C . ASP A 1 72 ? 1.099 -8.112 12.253 1.00 90.81 72 ASP A C 1
ATOM 511 O O . ASP A 1 72 ? 2.258 -7.830 11.956 1.00 90.81 72 ASP A O 1
ATOM 515 N N . ALA A 1 73 ? 0.078 -7.846 11.431 1.00 88.75 73 ALA A N 1
ATOM 516 C CA . ALA A 1 73 ? 0.271 -7.333 10.084 1.00 88.75 73 ALA A CA 1
ATOM 517 C C . ALA A 1 73 ? 0.676 -5.854 10.062 1.00 88.75 73 ALA A C 1
ATOM 519 O O . ALA A 1 73 ? 0.159 -4.997 10.797 1.00 88.75 73 ALA A O 1
ATOM 520 N N . HIS A 1 74 ? 1.568 -5.533 9.132 1.00 88.62 74 HIS A N 1
ATOM 521 C CA . HIS A 1 74 ? 2.069 -4.186 8.915 1.00 88.62 74 HIS A CA 1
ATOM 522 C C . HIS A 1 74 ? 1.446 -3.540 7.680 1.00 88.62 74 HIS A C 1
ATOM 524 O O . HIS A 1 74 ? 1.136 -4.174 6.677 1.00 88.62 74 HIS A O 1
ATOM 530 N N . VAL A 1 75 ? 1.304 -2.215 7.723 1.00 88.00 75 VAL A N 1
ATOM 531 C CA . VAL A 1 75 ? 0.668 -1.434 6.646 1.00 88.00 75 VAL A CA 1
ATOM 532 C C . VAL A 1 75 ? 1.381 -1.609 5.293 1.00 88.00 75 VAL A C 1
ATOM 534 O O . VAL A 1 75 ? 0.749 -1.492 4.247 1.00 88.00 75 VAL A O 1
ATOM 537 N N . GLY A 1 76 ? 2.682 -1.922 5.300 1.00 84.94 76 GLY A N 1
ATOM 538 C CA . GLY A 1 76 ? 3.427 -2.279 4.090 1.00 84.94 76 GLY A CA 1
ATOM 539 C C . GLY A 1 76 ? 2.864 -3.528 3.405 1.00 84.94 76 GLY A C 1
ATOM 540 O O . GLY A 1 76 ? 2.602 -3.481 2.208 1.00 84.94 76 GLY A O 1
ATOM 541 N N . GLU A 1 77 ? 2.583 -4.581 4.174 1.00 87.31 77 GLU A N 1
ATOM 542 C CA . GLU A 1 77 ? 2.009 -5.852 3.702 1.00 87.31 77 GLU A CA 1
ATOM 543 C C . GLU A 1 77 ? 0.584 -5.663 3.175 1.00 87.31 77 GLU A C 1
ATOM 545 O O . GLU A 1 77 ? 0.190 -6.275 2.183 1.00 87.31 77 GLU A O 1
ATOM 550 N N . PHE A 1 78 ? -0.174 -4.740 3.778 1.00 89.94 78 PHE A N 1
ATOM 551 C CA . PHE A 1 78 ? -1.487 -4.352 3.265 1.00 89.94 78 PHE A CA 1
ATOM 552 C C . PHE A 1 78 ? -1.412 -3.776 1.848 1.00 89.94 78 PHE A C 1
ATOM 554 O O . PHE A 1 78 ? -2.315 -3.996 1.050 1.00 89.94 78 PHE A O 1
ATOM 561 N N . GLY A 1 79 ? -0.325 -3.088 1.499 1.00 88.06 79 GLY A N 1
ATOM 562 C CA . GLY A 1 79 ? -0.095 -2.625 0.134 1.00 88.06 79 GLY A CA 1
ATOM 563 C C . GLY A 1 79 ? 0.120 -3.751 -0.873 1.00 88.06 79 GLY A C 1
ATOM 564 O O . GLY A 1 79 ? -0.431 -3.680 -1.967 1.00 88.06 79 GLY A O 1
ATOM 565 N N . SER A 1 80 ? 0.873 -4.793 -0.503 1.00 87.81 80 SER A N 1
ATOM 566 C CA . SER A 1 80 ? 1.026 -5.994 -1.339 1.00 87.81 80 SER A CA 1
ATOM 567 C C . SER A 1 80 ? -0.325 -6.663 -1.561 1.00 87.81 80 SER A C 1
ATOM 569 O O . SER A 1 80 ? -0.713 -6.902 -2.698 1.00 87.81 80 SER A O 1
ATOM 571 N N . PHE A 1 81 ? -1.089 -6.848 -0.479 1.00 89.50 81 PHE A N 1
ATOM 572 C CA . PHE A 1 81 ? -2.444 -7.383 -0.555 1.00 89.50 81 PHE A CA 1
ATOM 573 C C . PHE A 1 81 ? -3.339 -6.560 -1.490 1.00 89.50 81 PHE A C 1
ATOM 575 O O . PHE A 1 81 ? -4.009 -7.134 -2.341 1.00 89.50 81 PHE A O 1
ATOM 582 N N . LEU A 1 82 ? -3.334 -5.227 -1.373 1.00 88.12 82 LEU A N 1
ATOM 583 C CA . LEU A 1 82 ? -4.132 -4.357 -2.240 1.00 88.12 82 LEU A CA 1
ATOM 584 C C . LEU A 1 82 ? -3.763 -4.510 -3.721 1.00 88.12 82 LEU A C 1
ATOM 586 O O . LEU A 1 82 ? -4.678 -4.614 -4.529 1.00 88.12 82 LEU A O 1
ATOM 590 N N . GLY A 1 83 ? -2.472 -4.572 -4.062 1.00 85.31 83 GLY A N 1
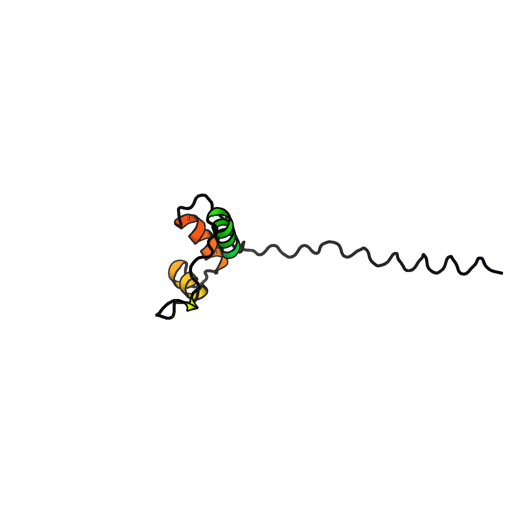ATOM 591 C CA . GLY A 1 83 ? -2.035 -4.813 -5.443 1.00 85.31 83 GLY A CA 1
ATOM 592 C C . GLY A 1 83 ? -2.434 -6.193 -5.980 1.00 85.31 83 GLY A C 1
ATOM 593 O O . GLY A 1 83 ? -2.654 -6.349 -7.173 1.00 85.31 83 GLY A O 1
ATOM 594 N N . ASP A 1 84 ? -2.588 -7.194 -5.110 1.00 86.56 84 ASP A N 1
ATOM 595 C CA . ASP A 1 84 ? -3.059 -8.521 -5.523 1.00 86.56 84 ASP A CA 1
ATOM 596 C C . ASP A 1 84 ? -4.583 -8.565 -5.756 1.00 86.56 84 ASP A C 1
ATOM 598 O O . ASP A 1 84 ? -5.063 -9.362 -6.568 1.00 86.56 84 ASP A O 1
ATOM 602 N N . ILE A 1 85 ? -5.363 -7.740 -5.041 1.00 87.88 85 ILE A N 1
ATOM 603 C CA . ILE A 1 85 ? -6.837 -7.803 -5.058 1.00 87.88 85 ILE A CA 1
ATOM 604 C C . ILE A 1 85 ? -7.530 -6.679 -5.833 1.00 87.88 85 ILE A C 1
ATOM 606 O O . ILE A 1 85 ? -8.733 -6.785 -6.086 1.00 87.88 85 ILE A O 1
ATOM 610 N N . ASP A 1 86 ? -6.835 -5.595 -6.178 1.00 84.50 86 ASP A N 1
ATOM 611 C CA . ASP A 1 86 ? -7.455 -4.430 -6.824 1.00 84.50 86 ASP A CA 1
ATOM 612 C C . ASP A 1 86 ? -7.834 -4.675 -8.296 1.00 84.50 86 ASP A C 1
ATOM 614 O O . ASP A 1 86 ? -8.652 -3.934 -8.849 1.00 84.50 86 ASP A O 1
ATOM 618 N N . GLY A 1 87 ? -7.310 -5.746 -8.904 1.00 83.31 87 GLY A N 1
ATOM 619 C CA . GLY A 1 87 ? -7.581 -6.130 -10.289 1.00 83.31 87 GLY A CA 1
ATOM 620 C C . GLY A 1 87 ? -6.991 -5.165 -11.321 1.00 83.31 87 GLY A C 1
ATOM 621 O O . GLY A 1 87 ? -7.361 -5.242 -12.498 1.00 83.31 87 GLY A O 1
ATOM 622 N N . ASP A 1 88 ? -6.104 -4.264 -10.898 1.00 86.19 88 ASP A N 1
ATOM 623 C CA . ASP A 1 88 ? -5.460 -3.277 -11.749 1.00 86.19 88 ASP A CA 1
ATOM 624 C C . ASP A 1 88 ? -4.070 -3.786 -12.172 1.00 86.19 88 ASP A C 1
ATOM 626 O O . ASP A 1 88 ? -3.166 -3.922 -11.355 1.00 86.19 88 ASP A O 1
ATOM 630 N N . PRO A 1 89 ? -3.838 -4.069 -13.467 1.00 87.56 89 PRO A N 1
ATOM 631 C CA . PRO A 1 89 ? -2.542 -4.571 -13.918 1.00 87.56 89 PRO A CA 1
ATOM 632 C C . PRO A 1 89 ? -1.410 -3.537 -13.787 1.00 87.56 89 PRO A C 1
ATOM 634 O O . PRO A 1 89 ? -0.253 -3.878 -14.040 1.00 87.56 89 PRO A O 1
ATOM 637 N N . ALA A 1 90 ? -1.722 -2.275 -13.467 1.00 87.00 90 ALA A N 1
ATOM 638 C CA . ALA A 1 90 ? -0.734 -1.227 -13.250 1.00 87.00 90 ALA A CA 1
ATOM 639 C C . ALA A 1 90 ? -0.160 -1.209 -11.824 1.00 87.00 90 ALA A C 1
ATOM 641 O O . ALA A 1 90 ? 0.840 -0.520 -11.600 1.00 87.00 90 ALA A O 1
ATOM 642 N N . THR A 1 91 ? -0.756 -1.934 -10.877 1.00 85.81 91 THR A N 1
ATOM 643 C CA . THR A 1 91 ? -0.368 -1.944 -9.464 1.00 85.81 91 THR A CA 1
ATOM 644 C C . THR A 1 91 ? 0.173 -3.315 -9.061 1.00 85.81 91 THR A C 1
ATOM 646 O O . THR A 1 91 ? -0.481 -4.341 -9.193 1.00 85.81 91 THR A O 1
ATOM 649 N N . SER A 1 92 ? 1.415 -3.362 -8.578 1.00 86.88 92 SER A N 1
ATOM 650 C CA . SER A 1 92 ? 2.023 -4.593 -8.068 1.00 86.88 92 SER A CA 1
ATOM 651 C C . SER A 1 92 ? 3.215 -4.293 -7.160 1.00 86.88 92 SER A C 1
ATOM 653 O O . SER A 1 92 ? 4.032 -3.409 -7.443 1.00 86.88 92 SER A O 1
ATOM 655 N N . CYS A 1 93 ? 3.349 -5.057 -6.076 1.00 82.69 93 CYS A N 1
ATO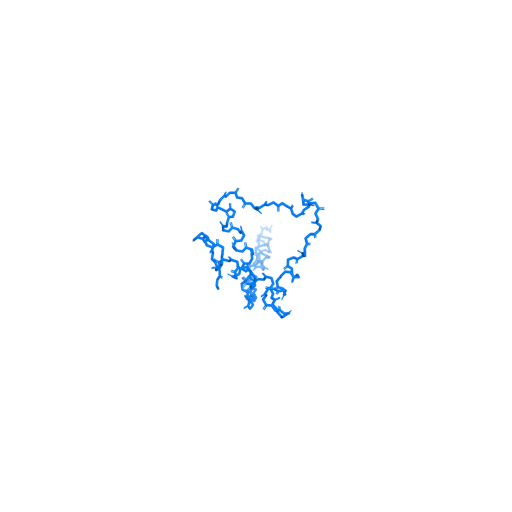M 656 C CA . CYS A 1 93 ? 4.506 -5.000 -5.188 1.00 82.69 93 CYS A CA 1
ATOM 657 C C . CYS A 1 93 ? 4.624 -6.299 -4.380 1.00 82.69 93 CYS A C 1
ATOM 659 O O . CYS A 1 93 ? 3.676 -6.681 -3.692 1.00 82.69 93 CYS A O 1
ATOM 661 N N . HIS A 1 94 ? 5.778 -6.963 -4.478 1.00 77.75 94 HIS A N 1
ATOM 662 C CA . HIS A 1 94 ? 6.064 -8.270 -3.880 1.00 77.75 94 HIS A CA 1
ATOM 663 C C . HIS A 1 94 ? 7.441 -8.249 -3.219 1.00 77.75 94 HIS A C 1
ATOM 665 O O . HIS A 1 94 ? 8.341 -7.585 -3.791 1.00 77.75 94 HIS A O 1
#